Protein AF-A0A8T3QJL4-F1 (afdb_monomer)

Structure (mmCIF, N/CA/C/O backbone):
data_AF-A0A8T3QJL4-F1
#
_entry.id   AF-A0A8T3QJL4-F1
#
loop_
_atom_site.group_PDB
_atom_site.id
_atom_site.type_symbol
_atom_site.label_atom_id
_atom_site.label_alt_id
_atom_site.label_comp_id
_atom_site.label_asym_id
_atom_site.label_entity_id
_atom_site.label_seq_id
_atom_site.pdbx_PDB_ins_code
_atom_site.Cartn_x
_atom_site.Cartn_y
_atom_site.Cartn_z
_atom_site.occupancy
_atom_site.B_iso_or_equiv
_atom_site.auth_seq_id
_atom_site.auth_comp_id
_atom_site.auth_asym_id
_atom_site.auth_atom_id
_atom_site.pdbx_PDB_model_num
ATOM 1 N N . MET A 1 1 ? -9.569 8.955 -14.734 1.00 62.97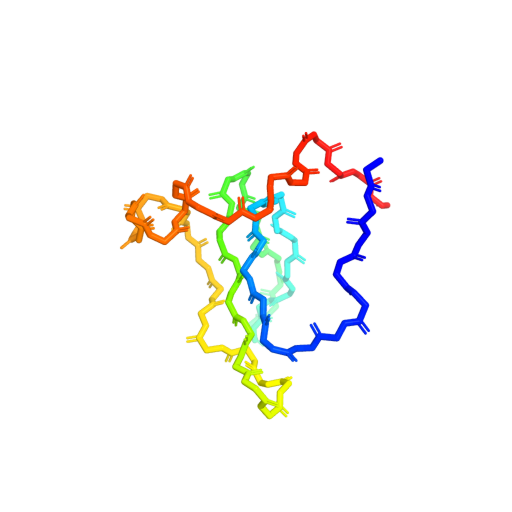 1 MET A N 1
ATOM 2 C CA . MET A 1 1 ? -8.472 8.198 -14.110 1.00 62.97 1 MET A CA 1
ATOM 3 C C . MET A 1 1 ? -8.702 6.744 -14.449 1.00 62.97 1 MET A C 1
ATOM 5 O O . MET A 1 1 ? -9.833 6.298 -14.299 1.00 62.97 1 MET A O 1
ATOM 9 N N . GLU A 1 2 ? -7.709 6.069 -15.012 1.00 77.12 2 GLU A N 1
ATOM 10 C CA . GLU A 1 2 ? -7.878 4.717 -15.553 1.00 77.12 2 GLU A CA 1
ATOM 11 C C . GLU A 1 2 ? -7.395 3.671 -14.544 1.00 77.12 2 GLU A C 1
ATOM 13 O O . GLU A 1 2 ? -6.393 3.880 -13.860 1.00 77.12 2 GLU A O 1
ATOM 18 N N . LEU A 1 3 ? -8.138 2.565 -14.428 1.00 82.56 3 LEU A N 1
ATOM 19 C CA . LEU A 1 3 ? -7.698 1.391 -13.674 1.00 82.56 3 LEU A CA 1
ATOM 20 C C . LEU A 1 3 ? -6.523 0.733 -14.412 1.00 82.56 3 LEU A C 1
ATOM 22 O O . LEU A 1 3 ? -6.572 0.654 -15.642 1.00 82.56 3 LEU A O 1
ATOM 26 N N . PRO A 1 4 ? -5.507 0.210 -13.702 1.00 89.56 4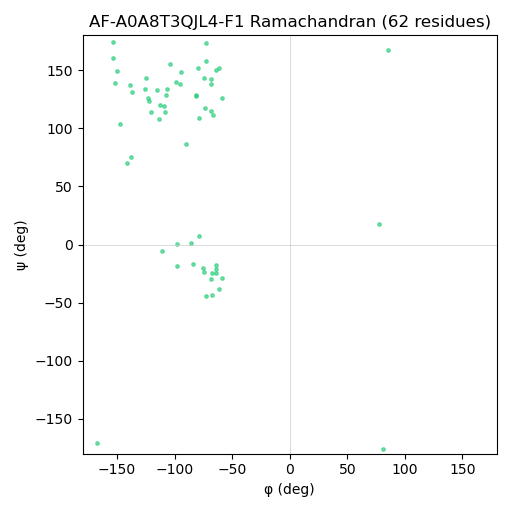 PRO A N 1
ATOM 27 C CA . PRO A 1 4 ? -4.500 -0.631 -14.335 1.00 89.56 4 PRO A CA 1
ATOM 28 C C . PRO A 1 4 ? -5.167 -1.855 -14.980 1.00 89.56 4 PRO A C 1
ATOM 30 O O . PRO A 1 4 ? -5.932 -2.572 -14.335 1.00 89.56 4 PRO A O 1
ATOM 33 N N . GLY A 1 5 ? -4.900 -2.058 -16.273 1.00 90.31 5 GLY A N 1
ATOM 34 C CA . GLY A 1 5 ? -5.502 -3.128 -17.075 1.00 90.31 5 GLY A CA 1
ATOM 35 C C . GLY A 1 5 ? -4.796 -4.482 -16.961 1.00 90.31 5 GLY A C 1
ATOM 36 O O . GLY A 1 5 ? -5.389 -5.500 -17.311 1.00 90.31 5 GLY A O 1
ATOM 37 N N . GLU A 1 6 ? -3.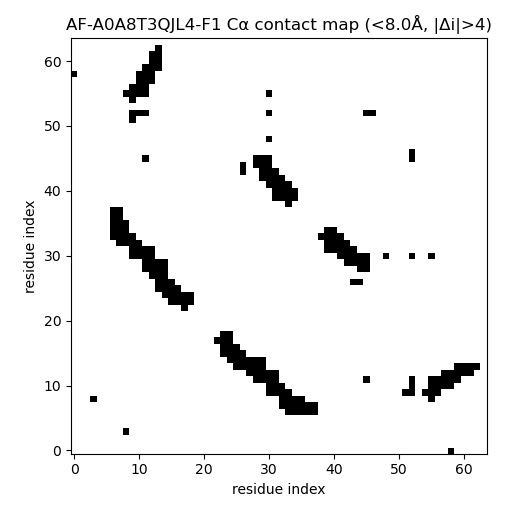557 -4.508 -16.461 1.00 94.94 6 GLU A N 1
ATOM 38 C CA . GLU A 1 6 ? -2.745 -5.718 -16.307 1.00 94.94 6 GLU A CA 1
ATOM 39 C C . GLU A 1 6 ? -1.774 -5.616 -15.110 1.00 94.94 6 GLU A C 1
ATOM 41 O O . GLU A 1 6 ? -1.341 -4.512 -14.768 1.00 94.94 6 GLU A O 1
ATOM 46 N N . PRO A 1 7 ? -1.442 -6.739 -14.443 1.00 96.62 7 PRO A N 1
ATOM 47 C CA . PRO A 1 7 ? -0.367 -6.802 -13.453 1.00 96.62 7 PRO A CA 1
ATOM 48 C C . PRO A 1 7 ? 1.034 -6.747 -14.099 1.00 96.62 7 PRO A C 1
ATOM 50 O O . PRO A 1 7 ? 1.190 -7.154 -15.251 1.00 96.62 7 PRO A O 1
ATOM 53 N N . PRO A 1 8 ? 2.086 -6.352 -13.353 1.00 97.25 8 PRO A N 1
ATOM 54 C CA . PRO A 1 8 ? 2.074 -5.903 -11.958 1.00 97.25 8 PRO A CA 1
ATOM 55 C C . PRO A 1 8 ? 1.623 -4.445 -11.815 1.00 97.25 8 PRO A C 1
ATOM 57 O O . PRO A 1 8 ? 1.863 -3.620 -12.694 1.00 97.25 8 PRO A O 1
ATOM 60 N N . PHE A 1 9 ? 1.035 -4.101 -10.670 1.00 96.94 9 PHE A N 1
ATOM 61 C CA . PHE A 1 9 ? 0.702 -2.711 -10.355 1.00 96.94 9 PHE A CA 1
ATOM 62 C C . PHE A 1 9 ? 0.661 -2.445 -8.850 1.00 96.94 9 PHE A C 1
ATOM 64 O O . PHE A 1 9 ? 0.476 -3.350 -8.036 1.00 96.94 9 PHE A O 1
ATOM 71 N N . ALA A 1 10 ? 0.773 -1.167 -8.493 1.00 97.12 10 ALA A N 1
ATOM 72 C CA . ALA A 1 10 ? 0.506 -0.663 -7.156 1.00 97.12 10 ALA A CA 1
ATOM 73 C C . ALA A 1 10 ? -0.524 0.466 -7.238 1.00 97.12 10 ALA A C 1
ATOM 75 O O . ALA A 1 10 ? -0.405 1.357 -8.083 1.00 97.12 10 ALA A O 1
ATOM 76 N N . ILE A 1 11 ? -1.526 0.433 -6.363 1.00 95.81 11 ILE A N 1
ATOM 77 C CA . ILE A 1 11 ? -2.567 1.460 -6.280 1.00 95.81 11 ILE A CA 1
ATOM 78 C C . ILE A 1 11 ? -2.648 2.038 -4.871 1.00 95.81 11 ILE A C 1
ATOM 80 O O . ILE A 1 11 ? -2.524 1.312 -3.884 1.00 95.81 11 ILE A O 1
ATOM 84 N N . ARG A 1 12 ? -2.907 3.343 -4.779 1.00 95.94 12 ARG A N 1
ATOM 85 C CA . ARG A 1 12 ? -3.206 4.031 -3.524 1.00 95.94 12 ARG A CA 1
ATOM 86 C C . ARG A 1 12 ? -4.672 4.430 -3.506 1.00 95.94 12 ARG A C 1
ATOM 88 O O . ARG A 1 12 ? -5.126 5.158 -4.380 1.00 95.94 12 ARG A O 1
ATOM 95 N N . ALA A 1 13 ? -5.432 3.924 -2.546 1.00 93.81 13 ALA A N 1
ATOM 96 C CA . ALA A 1 13 ? -6.888 4.025 -2.553 1.00 93.81 13 ALA A CA 1
ATOM 97 C C . ALA A 1 13 ? -7.467 3.983 -1.136 1.00 93.81 13 ALA A C 1
ATOM 99 O O . ALA A 1 13 ? -6.763 3.733 -0.165 1.00 93.81 13 ALA A O 1
ATOM 100 N N . ARG A 1 14 ? -8.781 4.182 -1.014 1.00 93.94 14 ARG A N 1
ATOM 101 C CA . ARG A 1 14 ? -9.514 3.789 0.192 1.00 93.94 14 ARG A CA 1
ATOM 102 C C . ARG A 1 14 ? -9.815 2.293 0.111 1.00 93.94 14 ARG A C 1
ATOM 104 O O . ARG A 1 14 ? -10.387 1.853 -0.881 1.00 93.94 14 ARG A O 1
ATOM 111 N N . LEU A 1 15 ? -9.469 1.524 1.141 1.00 92.38 15 LEU A N 1
ATOM 112 C CA . LEU A 1 15 ? -9.718 0.081 1.195 1.00 92.38 15 LEU A CA 1
ATOM 113 C C . LEU A 1 15 ? -10.835 -0.241 2.191 1.00 92.38 15 LEU A C 1
ATOM 115 O O . LEU A 1 15 ? -10.797 0.159 3.357 1.00 92.38 15 LEU A O 1
ATOM 119 N N . LEU A 1 16 ? -11.811 -1.006 1.709 1.00 93.31 16 LEU A N 1
ATOM 120 C CA . LEU A 1 16 ? -12.875 -1.618 2.489 1.00 93.31 16 LEU A CA 1
ATOM 121 C C . LEU A 1 16 ? -12.786 -3.131 2.295 1.00 93.31 16 LEU A C 1
ATOM 123 O O . LEU A 1 16 ? -12.986 -3.606 1.181 1.00 93.31 16 LEU A O 1
ATOM 127 N N . THR A 1 17 ? -12.476 -3.889 3.345 1.00 90.44 17 THR A N 1
ATOM 128 C CA . THR A 1 17 ? -12.335 -5.350 3.230 1.00 90.44 17 THR A CA 1
ATOM 129 C C . THR A 1 17 ? -12.956 -6.070 4.421 1.00 90.44 17 THR A C 1
ATOM 131 O O . THR A 1 17 ? -12.765 -5.620 5.555 1.00 90.44 17 THR A O 1
ATOM 134 N N . PRO A 1 18 ? -13.686 -7.179 4.211 1.00 94.38 18 PRO A N 1
ATOM 135 C CA . PRO A 1 18 ? -14.117 -8.029 5.312 1.00 94.38 18 PRO A CA 1
ATOM 136 C C . PRO A 1 18 ? -12.907 -8.611 6.052 1.00 94.38 18 PRO A C 1
ATOM 138 O O . PRO A 1 18 ? -11.837 -8.804 5.466 1.00 94.38 18 PRO A O 1
ATOM 141 N N . LEU A 1 19 ? -13.094 -8.884 7.341 1.00 92.56 19 LEU A N 1
ATOM 142 C CA . LEU A 1 19 ? -12.147 -9.619 8.177 1.00 92.56 19 LEU A CA 1
ATOM 143 C C . LEU A 1 19 ? -12.638 -11.054 8.402 1.00 92.56 19 LEU A C 1
ATOM 145 O O . LEU A 1 19 ? -13.834 -11.337 8.331 1.00 92.56 19 LEU A O 1
ATOM 149 N N . ASP A 1 20 ? -11.703 -11.956 8.683 1.00 91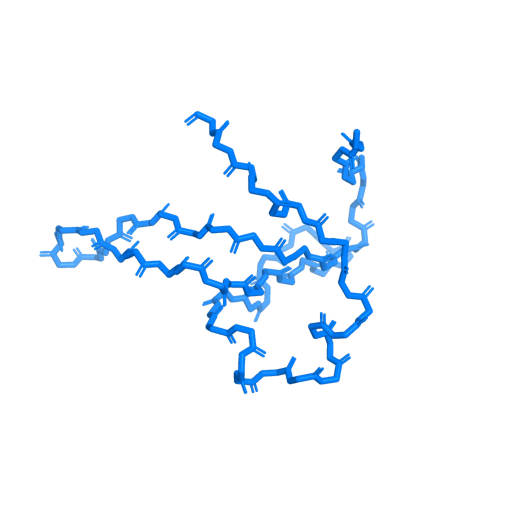.25 20 ASP A N 1
ATOM 150 C CA . ASP A 1 20 ? -11.951 -13.386 8.902 1.00 91.25 20 ASP A CA 1
ATOM 151 C C . ASP A 1 20 ? -12.872 -13.667 10.103 1.00 91.25 20 ASP A C 1
ATOM 153 O O . ASP A 1 20 ? -13.754 -14.520 10.023 1.00 91.25 20 ASP A O 1
ATOM 157 N N . GLY A 1 21 ? -12.726 -12.906 11.189 1.00 92.50 21 GLY A N 1
ATOM 158 C CA . GLY A 1 21 ? -13.572 -12.962 12.385 1.00 92.50 21 GLY A CA 1
ATOM 159 C C . GLY A 1 21 ? -14.923 -12.251 12.250 1.00 92.50 21 GLY A C 1
ATOM 160 O O . GLY A 1 21 ? -15.639 -12.104 13.241 1.00 92.50 21 GLY A O 1
ATOM 161 N N . GLY A 1 22 ? -15.272 -11.790 11.047 1.00 91.81 22 GLY A N 1
ATOM 162 C CA . GLY A 1 22 ? -16.394 -10.890 10.814 1.00 91.81 22 GLY A CA 1
ATOM 163 C C . GLY A 1 22 ? -16.025 -9.416 11.011 1.00 91.81 22 GLY A C 1
ATOM 164 O O . GLY A 1 22 ? -14.966 -9.062 11.526 1.00 91.81 22 GLY A O 1
ATOM 165 N N . GLY A 1 23 ? -16.917 -8.533 10.561 1.00 94.31 23 GLY A N 1
ATOM 166 C CA . GLY A 1 23 ? -16.656 -7.095 10.497 1.00 94.31 23 GLY A CA 1
ATOM 167 C C . GLY A 1 23 ? -15.845 -6.684 9.266 1.00 94.31 23 GLY A C 1
ATOM 168 O O . GLY A 1 23 ? -15.547 -7.494 8.385 1.00 94.31 23 GLY A O 1
ATOM 169 N N . THR A 1 24 ? -15.511 -5.396 9.205 1.00 94.19 24 THR A N 1
ATOM 170 C CA . THR A 1 24 ? -14.894 -4.778 8.030 1.00 94.19 24 THR A CA 1
ATOM 171 C C . THR A 1 24 ? -13.762 -3.854 8.457 1.00 94.19 24 THR A C 1
ATOM 173 O O . THR A 1 24 ? -13.948 -2.995 9.320 1.00 94.19 24 THR A O 1
ATOM 176 N N . ARG A 1 25 ? -12.594 -3.984 7.826 1.00 91.75 25 ARG A N 1
ATOM 177 C CA . ARG A 1 25 ? -11.518 -2.997 7.929 1.00 91.75 25 ARG A CA 1
ATOM 178 C C . ARG A 1 25 ? -11.797 -1.849 6.965 1.00 91.75 25 ARG A C 1
ATOM 180 O O . ARG A 1 25 ? -11.994 -2.072 5.772 1.00 91.75 25 ARG A O 1
ATOM 187 N N . HIS A 1 26 ? -11.751 -0.633 7.499 1.00 93.56 26 HIS A N 1
ATOM 188 C CA . HIS A 1 26 ? -11.727 0.607 6.732 1.00 93.56 26 HIS A CA 1
ATOM 189 C C . HIS A 1 26 ? -10.337 1.229 6.832 1.00 93.56 26 HIS A C 1
ATOM 191 O O . HIS A 1 26 ? -9.939 1.672 7.906 1.00 93.56 26 HIS A O 1
ATOM 197 N N . GLU A 1 27 ? -9.625 1.299 5.714 1.00 94.69 27 GLU A N 1
ATOM 198 C CA . GLU A 1 27 ? -8.347 1.998 5.605 1.00 94.69 27 GLU A CA 1
ATOM 199 C C . GLU A 1 27 ? -8.522 3.202 4.661 1.00 94.69 27 GLU A C 1
ATOM 201 O O . GLU A 1 27 ? -8.742 3.008 3.461 1.00 94.69 27 GLU A O 1
ATOM 206 N N . PRO A 1 28 ? -8.526 4.451 5.171 1.00 93.69 28 PRO A N 1
ATOM 207 C CA . PRO A 1 28 ? -8.755 5.643 4.352 1.00 93.69 28 PRO A CA 1
ATOM 208 C C . PRO A 1 28 ? -7.630 5.930 3.354 1.00 93.69 28 PRO A C 1
ATOM 210 O O . PRO A 1 28 ? -7.887 6.582 2.343 1.00 93.69 28 PRO A O 1
ATOM 213 N N . ASP A 1 29 ? -6.415 5.459 3.637 1.00 95.50 29 ASP A N 1
ATOM 214 C CA . ASP A 1 29 ? -5.232 5.685 2.815 1.00 95.50 29 ASP A CA 1
ATOM 215 C C . ASP A 1 29 ? -4.409 4.400 2.691 1.00 95.50 29 ASP A C 1
ATOM 217 O O . ASP A 1 29 ? -3.381 4.215 3.342 1.00 95.50 29 ASP A O 1
ATOM 221 N N . ALA A 1 30 ? -4.911 3.480 1.874 1.00 96.19 30 ALA A N 1
ATOM 222 C CA . ALA A 1 30 ? -4.331 2.167 1.669 1.00 96.19 30 ALA A CA 1
ATOM 223 C C . ALA A 1 30 ? -3.392 2.139 0.464 1.00 96.19 30 ALA A C 1
ATOM 225 O O . ALA A 1 30 ? -3.642 2.794 -0.548 1.00 96.19 30 ALA A O 1
ATOM 226 N N . LEU A 1 31 ? -2.370 1.294 0.555 1.00 97.44 31 LEU A N 1
ATOM 227 C CA . LEU A 1 31 ? -1.595 0.806 -0.577 1.00 97.44 31 LEU A CA 1
ATOM 228 C C . LEU A 1 31 ? -1.981 -0.656 -0.834 1.00 97.44 31 LEU A C 1
ATOM 230 O O . LEU A 1 31 ? -2.047 -1.460 0.101 1.00 97.44 31 LEU A O 1
ATOM 234 N N . VAL A 1 32 ? -2.215 -0.988 -2.102 1.00 96.69 32 VAL A N 1
ATOM 235 C CA . VAL A 1 32 ? -2.382 -2.367 -2.574 1.00 96.69 32 VAL A CA 1
ATOM 236 C C . VAL A 1 32 ? -1.357 -2.636 -3.663 1.00 96.69 32 VAL A C 1
ATOM 238 O O . VAL A 1 32 ? -1.293 -1.899 -4.646 1.00 96.69 32 VAL A O 1
ATOM 241 N N . GLU A 1 33 ? -0.580 -3.700 -3.494 1.00 97.88 33 GLU A N 1
ATOM 242 C CA . GLU A 1 33 ? 0.432 -4.142 -4.453 1.00 97.88 33 GLU A CA 1
ATOM 243 C C . GLU A 1 33 ? 0.055 -5.507 -5.016 1.00 97.88 33 GLU A C 1
ATOM 245 O O . GLU A 1 33 ? -0.298 -6.429 -4.274 1.00 97.88 33 GLU A O 1
ATOM 250 N N . VAL A 1 34 ? 0.142 -5.621 -6.338 1.00 97.94 34 VAL A N 1
ATOM 251 C CA . VAL A 1 34 ? -0.152 -6.832 -7.095 1.00 97.94 34 VAL A CA 1
ATOM 252 C C . VAL A 1 34 ? 1.087 -7.225 -7.889 1.00 97.94 34 VAL A C 1
ATOM 254 O O . VAL A 1 34 ? 1.612 -6.432 -8.675 1.00 97.94 34 VAL A O 1
ATOM 257 N N . ASP A 1 35 ? 1.566 -8.451 -7.679 1.00 97.81 35 ASP A N 1
ATOM 258 C CA . ASP A 1 35 ? 2.708 -8.991 -8.416 1.00 97.81 35 ASP A CA 1
ATOM 259 C C . ASP A 1 35 ? 2.363 -9.335 -9.874 1.00 97.81 35 ASP A C 1
ATOM 261 O O . ASP A 1 35 ? 1.207 -9.304 -10.290 1.00 97.81 35 ASP A O 1
ATOM 265 N N . ALA A 1 36 ? 3.374 -9.706 -10.666 1.00 97.75 36 ALA A N 1
ATOM 266 C CA . ALA A 1 36 ? 3.200 -10.068 -12.076 1.00 97.75 36 ALA A CA 1
ATOM 267 C C . ALA A 1 36 ? 2.327 -11.323 -12.291 1.00 97.75 36 ALA A C 1
ATOM 269 O O . ALA A 1 36 ? 1.837 -11.551 -13.393 1.00 97.75 36 ALA A O 1
ATOM 270 N N . GLY A 1 37 ? 2.130 -12.142 -11.253 1.00 97.81 37 GLY A N 1
ATOM 271 C CA . GLY A 1 37 ? 1.222 -13.286 -11.268 1.00 97.81 37 GLY A CA 1
ATOM 272 C C . GLY A 1 37 ? -0.222 -12.923 -10.913 1.00 97.81 37 GLY A C 1
ATOM 273 O O . GLY A 1 37 ? -1.064 -13.819 -10.837 1.00 97.81 37 GLY A O 1
ATOM 274 N N . GLY A 1 38 ? -0.515 -11.643 -10.668 1.00 96.75 38 GLY A N 1
ATOM 275 C CA . GLY A 1 38 ? -1.836 -11.168 -10.271 1.00 96.75 38 GLY A CA 1
ATOM 276 C C . GLY A 1 38 ? -2.171 -11.420 -8.798 1.00 96.75 38 GLY A C 1
ATOM 277 O O . GLY A 1 38 ? -3.346 -11.399 -8.434 1.00 96.75 38 GLY A O 1
ATOM 278 N N . ARG A 1 39 ? -1.182 -11.690 -7.935 1.00 98.12 39 ARG A N 1
ATOM 279 C CA . ARG A 1 39 ? -1.407 -11.929 -6.501 1.00 98.12 39 ARG A CA 1
ATOM 280 C C . ARG A 1 39 ? -1.208 -10.648 -5.708 1.00 98.12 39 ARG A C 1
ATOM 282 O O . ARG A 1 39 ? -0.239 -9.929 -5.925 1.00 98.12 39 ARG A O 1
ATOM 289 N N . ILE A 1 40 ? -2.091 -10.409 -4.738 1.00 96.69 40 ILE A N 1
ATOM 290 C CA . ILE A 1 40 ? -1.910 -9.333 -3.759 1.00 96.69 40 ILE A CA 1
ATOM 291 C C . ILE A 1 40 ? -0.732 -9.705 -2.857 1.00 96.69 40 ILE A C 1
ATOM 293 O O . ILE A 1 40 ? -0.804 -10.680 -2.108 1.00 96.69 40 ILE A O 1
ATOM 297 N N . THR A 1 41 ? 0.345 -8.930 -2.924 1.00 98.12 41 THR A N 1
ATOM 298 C CA . THR A 1 41 ? 1.537 -9.097 -2.076 1.00 98.12 41 THR A CA 1
ATOM 299 C C . THR A 1 41 ? 1.523 -8.157 -0.877 1.00 98.12 41 THR A C 1
ATOM 301 O O . THR A 1 41 ? 2.208 -8.413 0.115 1.00 98.12 41 THR A O 1
ATOM 304 N N . PHE A 1 42 ? 0.717 -7.096 -0.942 1.00 97.69 42 PHE A N 1
ATOM 305 C CA . PHE A 1 42 ? 0.490 -6.170 0.158 1.00 97.69 42 PHE A CA 1
ATOM 306 C C . PHE A 1 42 ? -0.896 -5.526 0.064 1.00 97.69 42 PHE A C 1
ATOM 308 O O . PHE A 1 42 ? -1.341 -5.145 -1.017 1.00 97.69 42 PHE A O 1
ATOM 315 N N . ALA A 1 43 ? -1.561 -5.388 1.212 1.00 96.12 43 ALA A N 1
ATOM 316 C CA . ALA A 1 43 ? -2.774 -4.595 1.387 1.00 96.12 43 ALA A CA 1
ATOM 317 C C . ALA A 1 43 ? -2.779 -4.022 2.812 1.00 96.12 43 ALA A C 1
ATOM 319 O O . ALA A 1 43 ? -3.019 -4.738 3.788 1.00 96.12 43 ALA A O 1
ATOM 320 N N . GLY A 1 44 ? -2.474 -2.736 2.947 1.00 95.88 44 GLY A N 1
ATOM 321 C CA . GLY A 1 44 ? -2.263 -2.105 4.249 1.00 95.88 44 GLY A CA 1
ATOM 322 C C . GLY A 1 44 ? -2.228 -0.590 4.162 1.00 95.88 44 GLY A C 1
ATOM 323 O O . GLY A 1 44 ? -2.565 -0.025 3.122 1.00 95.88 44 GLY A O 1
ATOM 324 N N . ALA A 1 45 ? -1.846 0.072 5.254 1.00 97.19 45 ALA A N 1
ATOM 325 C CA . ALA A 1 45 ? -1.764 1.524 5.254 1.00 97.19 45 ALA A CA 1
ATOM 326 C C . ALA A 1 45 ? -0.610 1.965 4.345 1.00 97.19 45 ALA A C 1
ATOM 328 O O . ALA A 1 45 ? 0.480 1.395 4.387 1.00 97.19 45 ALA A O 1
ATOM 329 N N . ALA A 1 46 ? -0.817 3.009 3.543 1.00 97.56 46 ALA A N 1
ATOM 330 C CA . ALA A 1 46 ? 0.231 3.567 2.688 1.00 97.56 46 ALA A CA 1
ATOM 331 C C . ALA A 1 46 ? 1.455 4.031 3.503 1.00 97.56 46 ALA A C 1
ATOM 333 O O . ALA A 1 46 ? 2.585 3.983 3.023 1.00 97.56 46 ALA A O 1
ATOM 334 N N . GLY A 1 47 ? 1.237 4.434 4.761 1.00 97.75 47 GLY A N 1
ATOM 335 C CA . GLY A 1 47 ? 2.299 4.799 5.699 1.00 97.75 47 GLY A CA 1
ATOM 336 C C . GLY A 1 47 ? 3.242 3.651 6.075 1.00 97.75 47 GLY A C 1
ATOM 337 O O . GLY A 1 47 ? 4.375 3.923 6.463 1.00 97.75 47 GLY A O 1
ATOM 338 N N . ASP A 1 48 ? 2.824 2.393 5.908 1.00 98.06 48 ASP A N 1
ATOM 339 C CA . ASP A 1 48 ? 3.669 1.224 6.182 1.00 98.06 48 ASP A CA 1
ATOM 340 C C . ASP A 1 48 ? 4.727 1.009 5.079 1.00 98.06 48 ASP A C 1
ATOM 342 O O . ASP A 1 48 ? 5.732 0.334 5.307 1.00 98.06 48 ASP A O 1
ATOM 346 N N .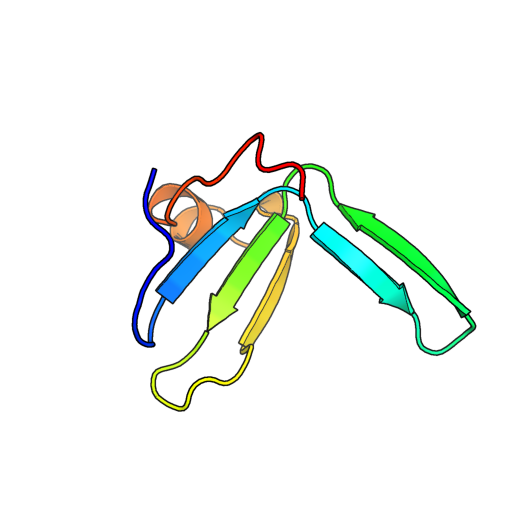 ARG A 1 49 ? 4.505 1.580 3.881 1.00 98.06 49 ARG A N 1
ATOM 347 C CA . ARG A 1 49 ? 5.347 1.450 2.675 1.00 98.06 49 ARG A CA 1
ATOM 348 C C . ARG A 1 49 ? 5.443 2.777 1.905 1.00 98.06 49 ARG A C 1
ATOM 350 O O . ARG A 1 49 ? 4.862 2.935 0.828 1.00 98.06 49 ARG A O 1
ATOM 357 N N . PRO A 1 50 ? 6.139 3.784 2.464 1.00 97.44 50 PRO A N 1
ATOM 358 C CA . PRO A 1 50 ? 6.102 5.149 1.944 1.00 97.44 50 PRO A CA 1
ATOM 359 C C . PRO A 1 50 ? 6.765 5.314 0.569 1.00 97.44 50 PRO A C 1
ATOM 361 O O . PRO A 1 50 ? 6.355 6.191 -0.189 1.00 97.44 50 PRO A O 1
ATOM 364 N N . ALA A 1 51 ? 7.775 4.504 0.235 1.00 97.81 51 ALA A N 1
ATOM 365 C CA . ALA A 1 51 ? 8.473 4.601 -1.047 1.00 97.81 51 ALA A CA 1
ATOM 366 C C . ALA A 1 51 ? 7.599 4.073 -2.194 1.00 97.81 51 ALA A C 1
ATOM 368 O O . ALA A 1 51 ? 7.457 4.720 -3.229 1.00 97.81 51 ALA A O 1
ATOM 369 N N . GLU A 1 52 ? 6.955 2.934 -1.974 1.00 97.81 52 GLU A N 1
ATOM 370 C CA . GLU A 1 52 ? 6.027 2.291 -2.897 1.00 97.81 52 GLU A CA 1
ATOM 371 C C . GLU A 1 52 ? 4.761 3.140 -3.062 1.00 97.81 52 GLU A C 1
ATOM 373 O O . GLU A 1 52 ? 4.313 3.402 -4.178 1.00 97.81 52 GLU A O 1
ATOM 378 N N . ALA A 1 53 ? 4.229 3.671 -1.957 1.00 97.31 53 ALA A N 1
ATOM 379 C CA . ALA A 1 53 ? 3.067 4.553 -1.979 1.00 97.31 53 ALA A CA 1
ATOM 380 C C . ALA A 1 53 ? 3.303 5.878 -2.723 1.00 97.31 53 ALA A C 1
ATOM 382 O O . ALA A 1 53 ? 2.336 6.490 -3.183 1.00 97.31 53 ALA A O 1
ATOM 383 N N . ALA A 1 54 ? 4.553 6.340 -2.838 1.00 96.69 54 ALA A N 1
ATOM 384 C CA . ALA A 1 54 ? 4.892 7.567 -3.558 1.00 96.69 54 ALA A CA 1
ATOM 385 C C . ALA A 1 54 ? 4.827 7.408 -5.087 1.00 96.69 54 ALA A C 1
ATOM 387 O O . ALA A 1 54 ? 4.653 8.401 -5.790 1.00 96.69 54 ALA A O 1
ATOM 388 N N . VAL A 1 55 ? 4.965 6.179 -5.592 1.00 96.25 55 VAL A N 1
ATOM 389 C CA . VAL A 1 55 ? 4.952 5.861 -7.032 1.00 96.25 55 VAL A CA 1
ATOM 390 C C . VAL A 1 55 ? 3.707 5.081 -7.465 1.00 96.25 55 VAL A C 1
ATOM 392 O O . VAL A 1 55 ? 3.519 4.836 -8.654 1.00 96.25 55 VAL A O 1
ATOM 395 N N . ALA A 1 56 ? 2.856 4.692 -6.513 1.00 96.00 56 ALA A N 1
ATOM 396 C CA . ALA A 1 56 ? 1.597 4.012 -6.776 1.00 96.00 56 ALA A CA 1
ATOM 397 C C . ALA A 1 56 ? 0.620 4.898 -7.562 1.00 96.00 56 ALA A C 1
ATOM 399 O O . ALA A 1 56 ? 0.591 6.123 -7.419 1.00 96.00 56 ALA A O 1
ATOM 400 N N . ILE A 1 57 ? -0.238 4.257 -8.353 1.00 95.31 57 ILE A N 1
ATOM 401 C CA . ILE A 1 57 ? -1.325 4.932 -9.060 1.00 95.31 57 ILE A CA 1
ATOM 402 C C . ILE A 1 57 ? -2.310 5.447 -8.002 1.00 95.31 57 ILE A C 1
ATOM 404 O O . ILE A 1 57 ? -2.958 4.653 -7.316 1.00 95.31 57 ILE A O 1
ATOM 408 N N . ASP A 1 58 ? -2.397 6.768 -7.832 1.00 94.1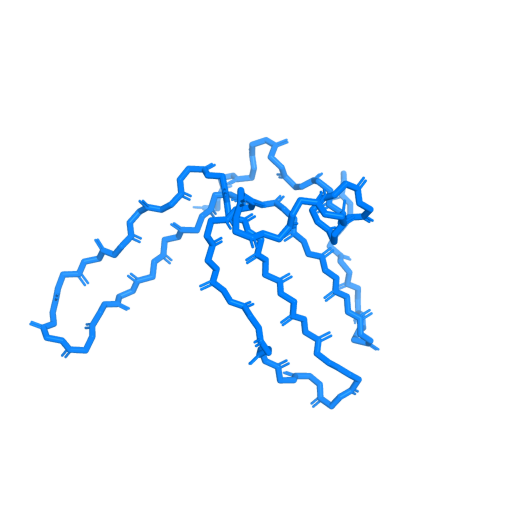9 58 ASP A N 1
ATOM 409 C CA . ASP A 1 58 ? -3.289 7.372 -6.841 1.00 94.19 58 ASP A CA 1
ATOM 410 C C . ASP A 1 58 ? -4.714 7.393 -7.365 1.00 94.19 58 ASP A C 1
ATOM 412 O O . ASP A 1 58 ? -5.034 8.157 -8.268 1.00 94.19 58 ASP A O 1
ATOM 416 N N . LEU A 1 59 ? -5.548 6.546 -6.776 1.00 92.19 59 LEU A N 1
ATOM 417 C CA . LEU A 1 59 ? -6.944 6.372 -7.121 1.00 92.19 59 LEU A CA 1
ATOM 418 C C . LEU A 1 59 ? -7.886 7.158 -6.211 1.00 92.19 59 LEU A C 1
ATOM 420 O O . LEU A 1 59 ? -9.098 7.080 -6.374 1.00 92.19 59 LEU A O 1
ATOM 424 N N . ARG A 1 60 ? -7.386 7.913 -5.229 1.00 89.12 60 ARG A N 1
ATOM 425 C CA . ARG A 1 60 ? -8.248 8.640 -4.289 1.00 89.12 60 ARG A CA 1
ATOM 426 C C . ARG A 1 60 ? -8.879 9.880 -4.958 1.00 89.12 60 ARG A C 1
ATOM 428 O O . ARG A 1 60 ? -8.206 10.575 -5.714 1.00 89.12 60 ARG A O 1
ATOM 435 N N . PRO A 1 61 ? -10.141 10.227 -4.638 1.00 71.44 61 PRO A N 1
ATOM 436 C CA . PRO A 1 61 ? -11.075 9.482 -3.802 1.00 71.44 61 PRO A CA 1
ATOM 437 C C . PRO A 1 61 ? -11.915 8.513 -4.654 1.00 71.44 61 PRO A C 1
ATOM 439 O O . PRO A 1 61 ? -13.016 8.872 -5.069 1.00 71.44 61 PRO A O 1
ATOM 442 N N . TRP A 1 62 ? -11.450 7.285 -4.920 1.00 63.09 62 TRP A N 1
ATOM 443 C CA . TRP A 1 62 ? -12.334 6.307 -5.554 1.00 63.09 62 TRP A CA 1
ATOM 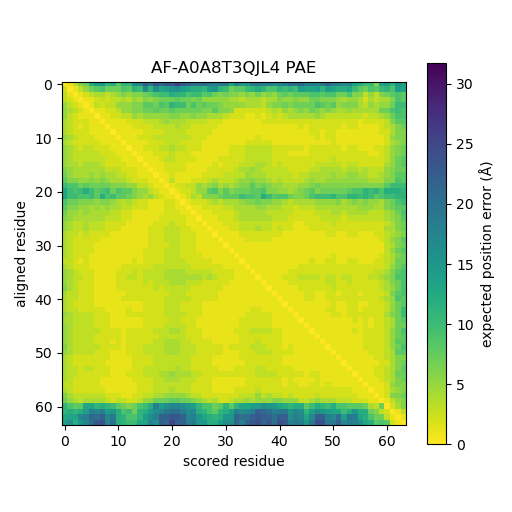444 C C . TRP A 1 62 ? -13.360 5.811 -4.550 1.00 63.09 62 TRP A C 1
ATOM 446 O O . TRP A 1 62 ? -13.031 5.212 -3.525 1.00 63.09 62 TRP A O 1
ATOM 456 N N . VAL A 1 63 ? -14.612 6.093 -4.875 1.00 51.44 63 VAL A N 1
ATOM 457 C CA . VAL A 1 63 ? -15.801 5.548 -4.240 1.00 51.44 63 VAL A 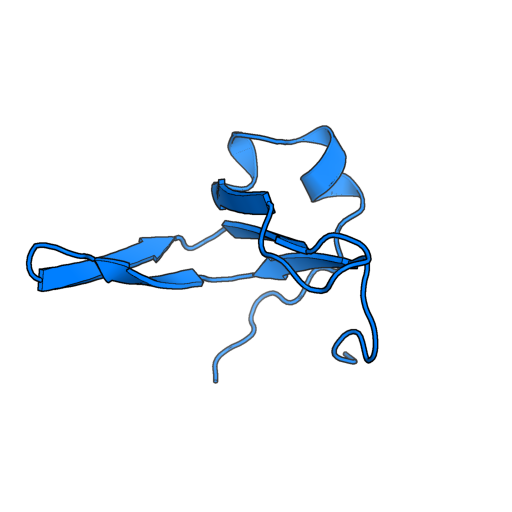CA 1
ATOM 458 C C . VAL A 1 63 ? -16.449 4.669 -5.307 1.00 51.44 63 VAL A C 1
ATOM 460 O O . VAL A 1 63 ? -16.737 5.173 -6.393 1.00 51.44 63 VAL A O 1
ATOM 463 N N . VAL A 1 64 ? -16.602 3.373 -5.030 1.00 52.19 64 VAL A N 1
ATOM 464 C CA . VAL A 1 64 ? -17.390 2.433 -5.848 1.00 52.19 64 VAL A CA 1
ATOM 465 C C . VAL A 1 64 ? -18.700 2.171 -5.127 1.00 52.19 64 VAL A C 1
ATOM 467 O O . VAL A 1 64 ? -18.639 2.015 -3.885 1.00 52.19 64 VAL A O 1
#

Secondary structure (DSSP, 8-state):
-PPP-SSSEEEEEEEEEE-TTSSEEEEEEEEEEE-TTS-EEEEEEGGGSHHHHHHSEE--S---

Mean predicted aligned error: 3.8 Å

Foldseek 3Di:
DDDDPADFAKEWEWDWAADPVGDIDTAHTWIWGAHNVRDTPDTGHCVVPVVRSVPHHYPPPDDD

Nearest PDB structures (foldseek):
  3e0l-assembly1_B  TM=7.781E-01  e=5.094E-02  Homo sapiens
  2uz9-assembly1_A  TM=7.789E-01  e=7.374E-02  Homo sapiens
  5cy4-assembly1_A  TM=4.258E-01  e=9.828E-01  Acinetobacter baumannii
  5cy4-assembly2_C  TM=4.234E-01  e=9.240E-01  Acinetobacter baumannii
  5cy4-assembly3_E  TM=4.247E-01  e=1.610E+00  Acinetobacter baumannii

Solvent-accessible surface area (backbone atoms only — not comparable to full-atom values): 3914 Å² total; per-residue (Å²): 137,82,78,84,90,63,63,54,49,43,37,28,32,53,40,77,43,77,44,95,91,57,64,67,50,79,36,82,55,16,27,38,33,30,39,74,86,66,43,78,79,43,78,46,55,23,83,82,42,56,73,61,49,71,73,27,50,75,48,64,89,59,78,132

Sequence (64 aa):
MELPGEPPFAIRARLLTPLDGGGTRHEPDALVEVDAGGRITFAGAAGDRPAEAAVAIDLRPWVV

pLDDT: mean 92.14, std 10.18, range [51.44, 98.12]

Radius of gyration: 11.75 Å; Cα contacts (8 Å, |Δi|>4): 116; chains: 1; bounding box: 26×23×30 Å

=== Feature glossary ===
Key to the feature types in this record:

— What the protein is —

Primary structure: the covalent order of the twenty standard amino acids along the backbone. Two proteins with the same sequence will (almost always) fold to the same structure; two with 30% identity often share a fold but not the details.

Database cross-references. InterPro integrates a dozen domain/family signature databases into unified entries with residue-range hits. GO terms attach function/process/location labels with evidence codes. CATH codes position the fold in a four-level structural taxonomy. Organism is the NCBI-taxonomy species name.

— Where its atoms are —

The mmCIF block holds the 3D Cartesian coordinates of each backbone atom (N, Cα, C, O) in ångströms. mmCIF is the PDB's canonical archive format — a tagged-loop text representation of the atomic model.

Six rendered views show the 3D structure from the faces of a cube — i.e. along ±x, ±y, ±z. Rendering representation is drawn randomly per protein from cartoon (secondary-structure ribbons), sticks (backbone bonds), or molecular surface; coloring is either N→C rainbow (blue at the N-terminus through red at the C-terminus) or one color per chain.

— Local backbone conformation —

DSSP 8-state secondary structure assigns each residue one of H (α-helix), G (3₁₀-helix), I (π-helix), E (extended β-strand), B (isolated β-bridge), T (hydrogen-bonded turn), S (bend), or '-' (coil). The assignment is computed from backbone hydrogen-bond geometry via the Kabsch–Sander algorithm.

P-SEA three-state annotation labels each residue as helix, strand, or coil based purely on the geometry of the Cα trace. It serves as a fallback when the full backbone (and thus DSSP) is unavailable.

The φ/ψ torsion pair specifies the backbone conformation at each residue. φ rotates about the N–Cα bond, ψ about the Cα–C bond. Steric clashes forbid most of the (φ, ψ) plane — the allowed regions (α-helix basin, β-sheet basin, left-handed helix) are the Ramachandran-allowed regions.

— Global shape and packing —

The geometric summary reports three shape descriptors. Rg (radius of gyration) measures how spread out the Cα atoms are about their centre of mass; compact globular proteins have small Rg, elongated or unfolded ones large. Cα contacts (<8 Å, |i−j|>4) count long-range residue pairs in spatial proximity — high for tightly packed folds, near zero for rods or random coil. The bounding-box extents give the protein's footprint along x, y, z in Å.

Accessible surface area quantifies burial. A residue with SASA near zero is packed into the hydrophobic core; one with SASA >100 Å² sits on the surface. Computed here via the Shrake–Rupley numerical algorithm with a 1.4 Å probe.

Plot images: a contact map (which residues are close in 3D, as an N×N binary image), a Ramachandran scatter (backbone torsion angles, revealing secondary-structure composition at a glance), and — for AlphaFold structures — a PAE heatmap (pairwise prediction confidence).

— Structural neighborhood —

The Foldseek 3Di string encodes local tertiary geometry as a 20-letter alphabet — one character per residue — derived from the relative positions of nearby Cα atoms. Unlike the amino-acid sequence, 3Di is a direct function of the 3D structure, so two proteins with the same fold have similar 3Di strings even at low sequence identity.

Nearest PDB neighbors are the top structural matches found by Foldseek when searching this structu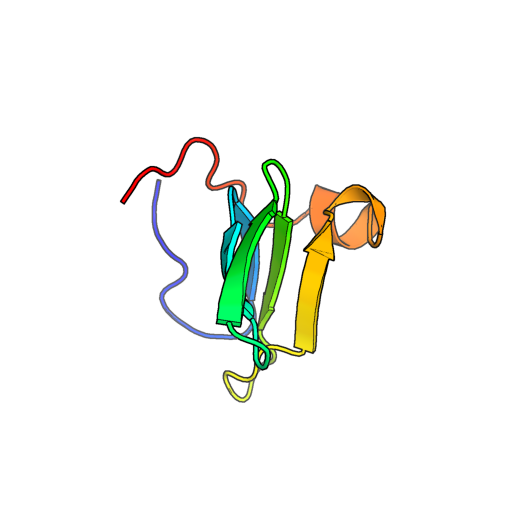re against the entire Protein Data Bank. Each hit reports a TM-score (0 to 1; >0.5 almost always implies the same fold) and an E-value. These are *structural* homologs — they may share no detectable sequence similarity.

— Confidence and disorder —

For AlphaFold models, the B-factor field carries pLDDT — the model's own estimate of local accuracy on a 0–100 scale. Regions with pLDDT<50 should be treated as essentially unmodeled; they often correspond to intrinsically disordered segments.

B-factor (Debye–Waller factor) reflects atomic displacement in the crystal lattice. It is an experimental observable (units Å²), not a prediction; low values mean the atom is pinned down, high values mean it moves or is heterogeneous across the crystal.

Predicted aligned error is AlphaFold's pairwise confidence. Unlike pLDDT (per-residue), PAE is per-residue-pair and captures whether two parts of the structure are correctly placed relative to each other. Units are ångströms of expected positional error.